Protein AF-A0A815KND4-F1 (afdb_monomer_lite)

Sequence (141 aa):
MTENQDDDELMFDAISNDDQAVQDMLISVFAYWKLLLKRFTDYAALSVRAGCVFDVCPSIKARLREVPQEQPDFIDFYLAEDSSVRTRRKQLQQTKERLEKVYAILGGGGVNLTSSSKDMVEDPMEIIDSSSMTLEQLEQE

Radius of gyration: 39.95 Å; chains: 1; bounding box: 84×46×110 Å

Secondary structure (DSSP, 8-state):
--THHHHHHHHHHHHHHHHHHHHHHHHHHHHHHHHHHHHHHHHHHHHHHHHIIIIIHHHHHHHHHHHHHH-GGGHHHHT---HHHHHHHHHHHHHHHHHHHHHHHTTS--------------------------GGGSS--

InterPro domains:
  IPR020850 GTPase effector domain [PS51388] (22-114)

Foldseek 3Di:
DPVPPVVVVVVVVVVVVVVVVVVVVVVVVVVVVVVVVVVVVVVVVVVVVCCCVPPVVVVVVVVVVCVCVVCVVCPCVVPPDDPVVVVVVVVVVVVVVVVVVVCVVVPPDPDDDDDDDDDDDDDDDDDDDPDDDDPVVVVPD

pLDDT: mean 76.54, std 20.65, range [35.88, 97.31]

Structure (mmCIF, N/CA/C/O backbone):
data_AF-A0A815KND4-F1
#
_entry.id   AF-A0A815KND4-F1
#
loop_
_atom_site.group_PDB
_atom_site.id
_atom_site.type_symbol
_atom_site.label_atom_id
_atom_site.label_alt_id
_atom_site.label_comp_id
_atom_site.label_asym_id
_atom_site.label_entity_id
_atom_site.label_seq_id
_atom_site.pdbx_PDB_ins_code
_atom_site.Cartn_x
_atom_site.Cartn_y
_atom_site.Cartn_z
_atom_site.occupancy
_atom_site.B_iso_or_equiv
_atom_site.auth_seq_id
_atom_site.auth_comp_id
_atom_site.auth_asym_id
_atom_site.auth_atom_id
_atom_site.pdbx_PDB_model_num
ATOM 1 N N . MET A 1 1 ? 33.454 28.624 -70.490 1.00 44.16 1 MET A N 1
ATOM 2 C CA . MET A 1 1 ? 33.820 28.538 -69.062 1.00 44.16 1 MET A CA 1
ATOM 3 C C . MET A 1 1 ? 32.525 28.555 -68.267 1.00 44.16 1 MET A C 1
ATOM 5 O O . MET A 1 1 ? 32.133 29.605 -67.786 1.00 44.16 1 MET A O 1
ATOM 9 N N . THR A 1 2 ? 31.817 27.428 -68.243 1.00 50.94 2 THR A N 1
ATOM 10 C CA . THR A 1 2 ? 30.502 27.276 -67.587 1.00 50.94 2 THR A CA 1
ATOM 11 C C . THR A 1 2 ? 30.351 25.912 -66.905 1.00 50.94 2 THR A C 1
ATOM 13 O O . THR A 1 2 ? 29.319 25.659 -66.317 1.00 50.94 2 THR A O 1
ATOM 16 N N . GLU A 1 3 ? 31.372 25.047 -66.931 1.00 53.88 3 GLU A N 1
ATOM 17 C CA . GLU A 1 3 ? 31.290 23.685 -66.367 1.00 53.88 3 GLU A CA 1
ATOM 18 C C . GLU A 1 3 ? 31.529 23.619 -64.849 1.00 53.88 3 GLU A C 1
ATOM 20 O O . GLU A 1 3 ? 31.270 22.591 -64.252 1.00 53.88 3 GLU A O 1
ATOM 25 N N . ASN A 1 4 ? 31.970 24.704 -64.201 1.00 55.66 4 ASN A N 1
ATOM 26 C CA . ASN A 1 4 ? 32.264 24.685 -62.760 1.00 55.66 4 ASN A CA 1
ATOM 27 C C . ASN A 1 4 ? 31.094 25.148 -61.869 1.00 55.66 4 ASN A C 1
ATOM 29 O O . ASN A 1 4 ? 31.231 25.101 -60.658 1.00 55.66 4 ASN A O 1
ATOM 33 N N . GLN A 1 5 ? 29.984 25.653 -62.426 1.00 54.69 5 GLN A N 1
ATOM 34 C CA . GLN A 1 5 ? 28.858 26.152 -61.615 1.00 54.69 5 GLN A CA 1
ATOM 35 C C . GLN A 1 5 ? 27.845 25.056 -61.255 1.00 54.69 5 GLN A C 1
ATOM 37 O O . GLN A 1 5 ? 27.328 25.068 -60.143 1.00 54.69 5 GLN A O 1
ATOM 42 N N . ASP A 1 6 ? 27.621 24.092 -62.149 1.00 58.94 6 ASP A N 1
ATOM 43 C CA . ASP A 1 6 ? 26.637 23.022 -61.936 1.00 58.94 6 ASP A CA 1
ATOM 44 C C . ASP A 1 6 ? 27.128 21.978 -60.909 1.00 58.94 6 ASP A C 1
ATOM 46 O O . ASP A 1 6 ? 26.339 21.441 -60.130 1.00 58.94 6 ASP A O 1
ATOM 50 N N . ASP A 1 7 ? 28.442 21.726 -60.857 1.00 60.66 7 ASP A N 1
ATOM 51 C CA . ASP A 1 7 ? 29.056 20.797 -59.895 1.00 60.66 7 ASP A CA 1
ATOM 52 C C . ASP A 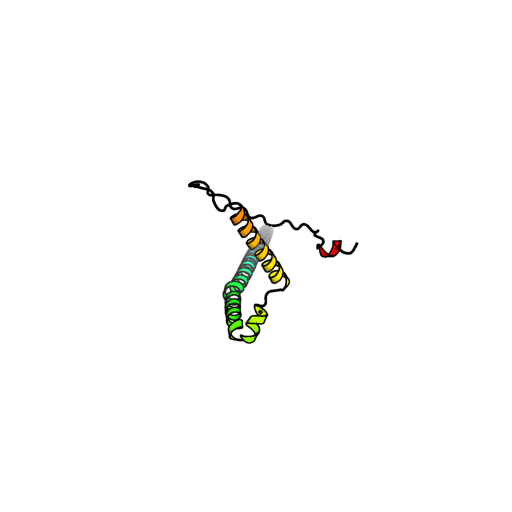1 7 ? 29.047 21.355 -58.457 1.00 60.66 7 ASP A C 1
ATOM 54 O O . ASP A 1 7 ? 28.838 20.603 -57.501 1.00 60.66 7 ASP A O 1
ATOM 58 N N . ASP A 1 8 ? 29.218 22.672 -58.297 1.00 58.84 8 ASP A N 1
ATOM 59 C CA . ASP A 1 8 ? 29.170 23.343 -56.993 1.00 58.84 8 ASP A CA 1
ATOM 60 C C . ASP A 1 8 ? 27.734 23.376 -56.428 1.00 58.84 8 ASP A C 1
ATOM 62 O O . ASP A 1 8 ? 27.542 23.210 -55.222 1.00 58.84 8 ASP A O 1
ATOM 66 N N . GLU A 1 9 ? 26.717 23.532 -57.285 1.00 57.19 9 GLU A N 1
ATOM 67 C CA . GLU A 1 9 ? 25.298 23.528 -56.891 1.00 57.19 9 GLU A CA 1
ATOM 68 C C . GLU A 1 9 ? 24.829 22.123 -56.468 1.00 57.19 9 GLU A C 1
ATOM 70 O O . GLU A 1 9 ? 24.210 21.967 -55.414 1.00 57.19 9 GLU A O 1
ATOM 75 N N . LEU A 1 10 ? 25.229 21.075 -57.201 1.00 58.16 10 LEU A N 1
ATOM 76 C CA . LEU A 1 10 ? 24.960 19.678 -56.829 1.00 58.16 10 LEU A CA 1
ATOM 77 C C . LEU A 1 10 ? 25.680 19.252 -55.542 1.00 58.16 10 LEU A C 1
ATOM 79 O O . LEU A 1 10 ? 25.122 18.496 -54.743 1.00 58.16 10 LEU A O 1
ATOM 83 N N . MET A 1 11 ? 26.912 19.722 -55.323 1.00 57.84 11 MET A N 1
ATOM 84 C CA . MET A 1 11 ? 27.650 19.436 -54.092 1.00 57.84 11 MET A CA 1
ATOM 85 C C . MET A 1 11 ? 27.015 20.145 -52.886 1.00 57.84 11 MET A C 1
ATOM 87 O O . MET A 1 11 ? 26.921 19.553 -51.811 1.00 57.84 11 MET A O 1
ATOM 91 N N . PHE A 1 12 ? 26.539 21.382 -53.056 1.00 54.41 12 PHE A N 1
ATOM 92 C CA . PHE A 1 12 ? 25.874 22.135 -51.992 1.00 54.41 12 PHE A CA 1
ATOM 93 C C . PHE A 1 12 ? 24.510 21.533 -51.615 1.00 54.41 12 PHE A C 1
ATOM 95 O O . PHE A 1 12 ? 24.224 21.376 -50.426 1.00 54.41 12 PHE A O 1
ATOM 102 N N . ASP A 1 13 ? 23.710 21.107 -52.598 1.00 59.81 13 ASP A N 1
ATOM 103 C CA . ASP A 1 13 ? 22.437 20.409 -52.362 1.00 59.81 13 ASP A CA 1
ATOM 104 C C . ASP A 1 13 ? 22.638 19.035 -51.705 1.00 59.81 13 ASP A C 1
ATOM 106 O O . ASP A 1 13 ? 21.873 18.657 -50.814 1.00 59.81 13 ASP A O 1
ATOM 110 N N . ALA A 1 14 ? 23.687 18.294 -52.083 1.00 60.00 14 ALA A N 1
ATOM 111 C CA . ALA A 1 14 ? 24.028 17.022 -51.445 1.00 60.00 14 ALA A CA 1
ATOM 112 C C . ALA A 1 14 ? 24.433 17.207 -49.971 1.00 60.00 14 ALA A C 1
ATOM 114 O O . ALA A 1 14 ? 23.929 16.492 -49.107 1.00 60.00 14 ALA A O 1
ATOM 115 N N . ILE A 1 15 ? 25.269 18.209 -49.669 1.00 60.75 15 ILE A N 1
ATOM 116 C CA . ILE A 1 15 ? 25.660 18.549 -48.290 1.00 60.75 15 ILE A CA 1
ATOM 117 C C . ILE A 1 15 ? 24.436 19.013 -47.480 1.00 60.75 15 ILE A C 1
ATOM 119 O O . ILE A 1 15 ? 24.250 18.582 -46.343 1.00 60.75 15 ILE A O 1
ATOM 123 N N . SER A 1 16 ? 23.556 19.830 -48.070 1.00 69.31 16 SER A N 1
ATOM 124 C CA . SER A 1 16 ? 22.334 20.305 -47.408 1.00 69.31 16 SER A CA 1
ATOM 125 C C . SER A 1 16 ? 21.325 19.184 -47.125 1.00 69.31 16 SER A C 1
ATOM 127 O O . SER A 1 16 ? 20.616 19.239 -46.118 1.00 69.31 16 SER A O 1
ATOM 129 N N . ASN A 1 17 ? 21.221 18.186 -48.003 1.00 78.94 17 ASN A N 1
ATOM 130 C CA . ASN A 1 17 ? 20.314 17.052 -47.827 1.00 78.94 17 ASN A CA 1
ATOM 131 C C . ASN A 1 17 ? 20.849 16.054 -46.786 1.00 78.94 17 ASN A C 1
ATOM 133 O O . ASN A 1 17 ? 20.082 15.537 -45.972 1.00 78.94 17 ASN A O 1
ATOM 137 N N . ASP A 1 18 ? 22.166 15.845 -46.748 1.00 78.50 18 ASP A N 1
ATOM 138 C CA . ASP A 1 18 ? 22.816 15.024 -45.723 1.00 78.50 18 ASP A CA 1
ATOM 139 C C . ASP A 1 18 ? 22.675 15.651 -44.326 1.00 78.50 18 ASP A C 1
ATOM 141 O O . ASP A 1 18 ? 22.328 14.954 -43.369 1.00 78.50 18 ASP A O 1
ATOM 145 N N . ASP A 1 19 ? 22.837 16.972 -44.203 1.00 83.25 19 ASP A N 1
ATOM 146 C CA . ASP A 1 19 ? 22.613 17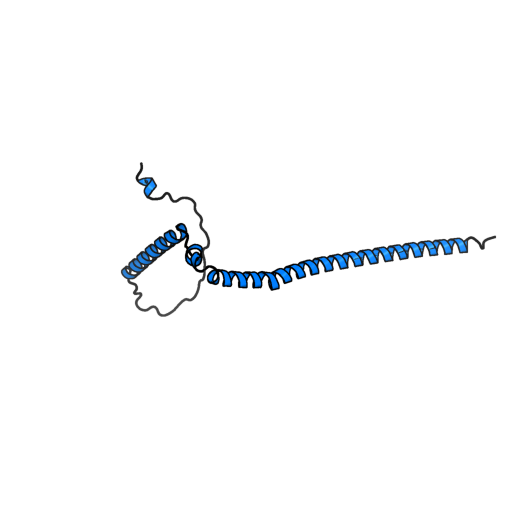.686 -42.940 1.00 83.25 19 ASP A CA 1
ATOM 147 C C . ASP A 1 19 ? 21.155 17.568 -42.462 1.00 83.25 19 ASP A C 1
ATOM 149 O O . ASP A 1 19 ? 20.899 17.360 -41.269 1.00 83.25 19 ASP A O 1
ATOM 153 N N . GLN A 1 20 ? 20.187 17.628 -43.382 1.00 84.81 20 GLN A N 1
ATOM 154 C CA . GLN A 1 20 ? 18.774 17.412 -43.064 1.00 84.81 20 GLN A CA 1
ATOM 155 C C . GLN A 1 20 ? 18.505 15.965 -42.621 1.00 84.81 20 GLN A C 1
ATOM 157 O O . GLN A 1 20 ? 17.818 15.740 -41.621 1.00 84.81 20 GLN A O 1
ATOM 162 N N . ALA A 1 21 ? 19.094 14.977 -43.299 1.00 87.75 21 ALA A N 1
ATOM 163 C CA . ALA A 1 21 ? 18.966 13.568 -42.935 1.00 87.75 21 ALA A CA 1
ATOM 164 C C . ALA A 1 21 ? 19.555 13.274 -41.543 1.00 87.75 21 ALA A C 1
ATOM 166 O O . ALA A 1 21 ? 18.972 12.517 -40.760 1.00 87.75 21 ALA A O 1
ATOM 167 N N . VAL A 1 22 ? 20.679 13.909 -41.193 1.00 90.25 22 VAL A N 1
ATOM 168 C CA . VAL A 1 22 ? 21.277 13.818 -39.853 1.00 90.25 22 VAL A CA 1
ATOM 169 C C . VAL A 1 22 ? 20.353 14.430 -38.797 1.00 90.25 22 VAL A C 1
ATOM 171 O O . VAL A 1 22 ? 20.168 13.834 -37.730 1.00 90.25 22 VAL A O 1
ATOM 174 N N . GLN A 1 23 ? 19.729 15.578 -39.074 1.00 88.62 23 GLN A N 1
ATOM 175 C CA . GLN A 1 23 ? 18.762 16.184 -38.153 1.00 88.62 23 GLN A CA 1
ATOM 176 C C . GLN A 1 23 ? 17.528 15.298 -37.935 1.00 88.62 23 GLN A C 1
ATOM 178 O O . GLN A 1 23 ? 17.128 15.079 -36.788 1.00 88.62 23 GLN A O 1
ATOM 183 N N . ASP A 1 24 ? 16.970 14.719 -38.995 1.00 91.50 24 ASP A N 1
ATOM 184 C CA . ASP A 1 24 ? 15.820 13.813 -38.900 1.00 91.50 24 ASP A CA 1
ATOM 185 C C . ASP A 1 24 ? 16.169 12.530 -38.126 1.00 91.50 24 ASP A C 1
ATOM 187 O O . ASP A 1 24 ? 15.377 12.030 -37.309 1.00 91.50 24 ASP A O 1
ATOM 191 N N . MET A 1 25 ? 17.393 12.023 -38.304 1.00 94.31 25 MET A N 1
ATOM 192 C CA . MET A 1 25 ? 17.914 10.901 -37.527 1.00 94.31 25 MET A CA 1
ATOM 193 C C . MET A 1 25 ? 18.038 11.259 -36.039 1.00 94.31 25 MET A C 1
ATOM 195 O O . MET A 1 25 ? 17.604 10.483 -35.183 1.00 94.31 25 MET A O 1
ATOM 199 N N . LEU A 1 26 ? 18.561 12.442 -35.707 1.00 94.25 26 LEU A N 1
ATOM 200 C CA . LEU A 1 26 ? 18.667 12.922 -34.325 1.00 94.25 26 LEU A CA 1
ATOM 201 C C . LEU A 1 26 ? 17.295 13.073 -33.659 1.00 94.25 26 LEU A C 1
ATOM 203 O O . LEU A 1 26 ? 17.113 12.647 -32.514 1.00 94.25 26 LEU A O 1
ATOM 207 N N . ILE A 1 27 ? 16.311 13.619 -34.378 1.00 94.06 27 ILE A N 1
ATOM 208 C CA . ILE A 1 27 ? 14.927 13.730 -33.898 1.00 94.06 27 ILE A CA 1
ATOM 209 C C . ILE A 1 27 ? 14.356 12.340 -33.604 1.00 94.06 27 ILE A C 1
ATOM 211 O O . ILE A 1 27 ? 13.754 12.126 -32.548 1.00 94.06 27 ILE A O 1
ATOM 215 N N . SER A 1 28 ? 14.594 11.379 -34.496 1.00 94.12 28 SER A N 1
ATOM 216 C CA . SER A 1 28 ? 14.130 9.997 -34.344 1.00 94.12 28 SER A CA 1
ATOM 217 C C . SER A 1 28 ? 14.757 9.309 -33.127 1.00 94.12 28 SER A C 1
ATOM 219 O O . SER A 1 28 ? 14.048 8.693 -32.325 1.00 94.12 28 SER A O 1
ATOM 221 N N . VAL A 1 29 ? 16.068 9.473 -32.925 1.00 96.19 29 VAL A N 1
ATOM 222 C CA . VAL A 1 29 ? 16.783 8.959 -31.745 1.00 96.19 29 VAL A CA 1
ATOM 223 C C . VAL A 1 29 ? 16.227 9.578 -30.464 1.00 96.19 29 VAL A C 1
ATOM 225 O O . VAL A 1 29 ? 15.965 8.868 -29.491 1.00 96.19 29 VAL A O 1
ATOM 228 N N . PHE A 1 30 ? 15.984 10.888 -30.456 1.00 95.75 30 PHE A N 1
ATOM 229 C CA . PHE A 1 30 ? 15.447 11.577 -29.287 1.00 95.75 30 PHE A CA 1
ATOM 230 C C . PHE A 1 30 ? 14.004 11.164 -28.967 1.00 95.75 30 PHE A C 1
ATOM 232 O O . PHE A 1 30 ? 13.646 10.980 -27.799 1.00 95.75 30 PHE A O 1
ATOM 239 N N . ALA A 1 31 ? 13.172 10.970 -29.991 1.00 94.69 31 ALA A N 1
ATOM 240 C CA . ALA A 1 31 ? 11.818 10.453 -29.831 1.00 94.69 31 ALA A CA 1
ATOM 241 C C . ALA A 1 31 ? 11.828 9.029 -29.253 1.00 94.69 31 ALA A C 1
ATOM 243 O O . ALA A 1 31 ? 11.090 8.741 -28.304 1.00 94.69 31 ALA A O 1
ATOM 244 N N . TYR A 1 32 ? 12.708 8.161 -29.760 1.00 96.69 32 TYR A N 1
ATOM 245 C CA . TYR A 1 32 ? 12.877 6.806 -29.240 1.00 96.69 32 TYR A CA 1
ATOM 246 C C . TYR A 1 32 ? 13.360 6.810 -27.785 1.00 96.69 32 TYR A C 1
ATOM 248 O O . TYR A 1 32 ? 12.803 6.102 -26.945 1.00 96.69 32 TYR A O 1
ATOM 256 N N . TRP A 1 33 ? 14.328 7.667 -27.453 1.00 95.94 33 TRP A N 1
ATOM 257 C CA . TRP A 1 33 ? 14.820 7.833 -26.086 1.00 95.94 33 TRP A CA 1
ATOM 258 C C . TRP A 1 33 ? 13.712 8.252 -25.113 1.00 95.94 33 TRP A C 1
ATOM 260 O O . TRP A 1 33 ? 13.572 7.669 -24.038 1.00 95.94 33 TRP A O 1
ATOM 270 N N . LYS A 1 34 ? 12.866 9.214 -25.500 1.00 96.00 34 LYS A N 1
ATOM 271 C CA . LYS A 1 34 ? 11.707 9.629 -24.693 1.00 96.00 34 LYS A CA 1
ATOM 272 C C . LYS A 1 34 ? 10.734 8.480 -24.442 1.00 96.00 34 LYS A C 1
ATOM 274 O O . LYS A 1 34 ? 10.230 8.332 -23.328 1.00 96.00 34 LYS A O 1
ATOM 279 N N . LEU A 1 35 ? 10.466 7.669 -25.465 1.00 96.38 35 LEU A N 1
ATOM 280 C CA . LEU A 1 35 ? 9.589 6.509 -25.339 1.00 96.38 35 LEU A CA 1
ATOM 281 C C . LEU A 1 35 ? 10.192 5.455 -24.406 1.00 96.38 35 LEU A C 1
ATOM 283 O O . LEU A 1 35 ? 9.490 4.943 -23.532 1.00 96.38 35 LEU A O 1
ATOM 287 N N . LEU A 1 36 ? 11.490 5.179 -24.549 1.00 96.94 36 LEU A N 1
ATOM 288 C CA . LEU A 1 36 ? 12.223 4.264 -23.682 1.00 96.94 36 LEU A CA 1
ATOM 289 C C . LEU A 1 36 ? 12.168 4.727 -22.223 1.00 96.94 36 LEU A C 1
ATOM 291 O O . LEU A 1 36 ? 11.838 3.932 -21.347 1.00 96.94 36 LEU A O 1
ATOM 295 N N . LEU A 1 37 ? 12.420 6.014 -21.971 1.00 96.62 37 LEU A N 1
ATOM 296 C CA . LEU A 1 37 ? 12.401 6.581 -20.627 1.00 96.62 37 LEU A CA 1
ATOM 297 C C . LEU A 1 37 ? 11.021 6.439 -19.981 1.00 96.62 37 LEU A C 1
ATOM 299 O O . LEU A 1 37 ? 10.923 5.986 -18.844 1.00 96.62 37 LEU A O 1
ATOM 303 N N . LYS A 1 38 ? 9.949 6.742 -20.725 1.00 95.81 38 LYS A N 1
ATOM 304 C CA . LYS A 1 38 ? 8.575 6.569 -20.235 1.00 95.81 38 LYS A CA 1
ATOM 305 C C . LYS A 1 38 ? 8.297 5.117 -19.843 1.00 95.81 38 LYS A C 1
ATOM 307 O O . LYS A 1 38 ? 7.811 4.858 -18.746 1.00 95.81 38 LYS A O 1
ATOM 312 N N . ARG A 1 39 ? 8.655 4.166 -20.712 1.00 96.56 39 ARG A N 1
ATOM 313 C CA . ARG A 1 39 ? 8.489 2.733 -20.428 1.00 96.56 39 ARG A CA 1
ATOM 314 C C . ARG A 1 39 ? 9.314 2.299 -19.226 1.00 96.56 39 ARG A C 1
ATOM 316 O O . ARG A 1 39 ? 8.809 1.559 -18.392 1.00 96.56 39 ARG A O 1
ATOM 323 N N . PHE A 1 40 ? 10.553 2.765 -19.122 1.00 97.31 40 PHE A N 1
ATOM 324 C CA . PHE A 1 40 ? 11.424 2.452 -17.998 1.00 97.31 40 PHE A CA 1
ATOM 325 C C . PHE A 1 40 ? 10.827 2.930 -16.674 1.00 97.31 40 PHE A C 1
ATOM 327 O O . PHE A 1 40 ? 10.770 2.151 -15.727 1.00 97.31 40 PHE A O 1
ATOM 334 N N . THR A 1 41 ? 10.329 4.168 -16.611 1.00 96.62 41 THR A N 1
ATOM 335 C CA . THR A 1 41 ? 9.678 4.696 -15.406 1.00 96.62 41 THR A CA 1
ATOM 336 C C . THR A 1 41 ? 8.453 3.868 -15.015 1.00 96.62 41 THR A C 1
ATOM 338 O O . THR A 1 41 ? 8.320 3.505 -13.846 1.00 96.62 41 THR A O 1
ATOM 341 N N . ASP A 1 42 ? 7.605 3.505 -15.982 1.00 96.88 42 ASP A N 1
ATOM 342 C CA . ASP A 1 42 ? 6.428 2.664 -15.731 1.00 96.88 42 ASP A CA 1
ATOM 343 C C . ASP A 1 42 ? 6.831 1.275 -15.203 1.00 96.88 42 ASP A C 1
ATOM 345 O O . ASP A 1 42 ? 6.278 0.796 -14.210 1.00 96.88 42 ASP A O 1
ATOM 349 N N . TYR A 1 43 ? 7.832 0.638 -15.821 1.00 96.94 43 TYR A N 1
ATOM 350 C CA . TYR A 1 43 ? 8.333 -0.667 -15.384 1.00 96.94 43 TYR A CA 1
ATOM 351 C C . TYR A 1 43 ? 8.988 -0.608 -14.007 1.00 96.94 43 TYR A C 1
ATOM 353 O O . TYR A 1 43 ? 8.750 -1.495 -13.188 1.00 96.94 43 TYR A O 1
ATOM 361 N N . ALA A 1 44 ? 9.784 0.422 -13.725 1.00 96.56 44 ALA A N 1
ATOM 362 C CA . ALA A 1 44 ? 10.407 0.608 -12.421 1.00 96.56 44 ALA A CA 1
ATOM 363 C C . ALA A 1 44 ? 9.343 0.756 -11.324 1.00 96.56 44 ALA A C 1
ATOM 365 O O . ALA A 1 44 ? 9.399 0.053 -10.315 1.00 96.56 44 ALA A O 1
ATOM 366 N N . ALA A 1 45 ? 8.324 1.590 -11.550 1.00 95.94 45 ALA A N 1
ATOM 367 C CA . ALA A 1 45 ? 7.213 1.757 -10.617 1.00 95.94 45 ALA A CA 1
ATOM 368 C C . ALA A 1 45 ? 6.442 0.445 -10.393 1.00 95.94 45 ALA A C 1
ATOM 370 O O . ALA A 1 45 ? 6.145 0.084 -9.250 1.00 95.94 45 ALA A O 1
ATOM 371 N N . LEU A 1 46 ? 6.156 -0.300 -11.468 1.00 96.38 46 LEU A N 1
ATOM 372 C CA . LEU A 1 46 ? 5.488 -1.598 -11.378 1.00 96.38 46 LEU A CA 1
ATOM 373 C C . LEU A 1 46 ? 6.329 -2.611 -10.592 1.00 96.38 46 LEU A C 1
ATOM 375 O O . LEU A 1 46 ? 5.790 -3.333 -9.759 1.00 96.38 46 LEU A O 1
ATOM 379 N N . SER A 1 47 ? 7.640 -2.633 -10.827 1.00 95.00 47 SER A N 1
ATOM 380 C CA . SER A 1 47 ? 8.573 -3.571 -10.193 1.00 95.00 47 SER A CA 1
ATOM 381 C C . SER A 1 47 ? 8.699 -3.299 -8.698 1.00 95.00 47 SER A C 1
ATOM 383 O O . SER A 1 47 ? 8.635 -4.228 -7.897 1.00 95.00 47 SER A O 1
ATOM 385 N N . VAL A 1 48 ? 8.788 -2.024 -8.305 1.00 95.38 48 VAL A N 1
ATOM 386 C CA . VAL A 1 48 ? 8.789 -1.621 -6.892 1.00 95.38 48 VAL A CA 1
ATOM 387 C C . VAL A 1 48 ? 7.475 -2.012 -6.221 1.00 95.38 48 VAL A C 1
ATOM 389 O O . VAL A 1 48 ? 7.490 -2.641 -5.165 1.00 95.38 48 VAL A O 1
ATOM 392 N N . ARG A 1 49 ? 6.327 -1.707 -6.844 1.00 94.38 49 ARG A N 1
ATOM 393 C CA . ARG A 1 49 ? 5.020 -2.100 -6.297 1.00 94.38 49 ARG A CA 1
ATOM 394 C C . ARG A 1 49 ? 4.907 -3.618 -6.161 1.00 94.38 49 ARG A C 1
ATOM 396 O O . ARG A 1 49 ? 4.423 -4.088 -5.135 1.00 94.38 49 ARG A O 1
ATOM 403 N N . ALA A 1 50 ? 5.342 -4.369 -7.169 1.00 93.50 50 ALA A N 1
ATOM 404 C CA . ALA A 1 50 ? 5.332 -5.824 -7.139 1.00 93.50 50 ALA A CA 1
ATOM 405 C C . ALA A 1 50 ? 6.198 -6.355 -5.989 1.00 93.50 50 ALA A C 1
ATOM 407 O O . ALA A 1 50 ? 5.696 -7.137 -5.192 1.00 93.50 50 ALA A O 1
ATOM 408 N N . GLY A 1 51 ? 7.431 -5.865 -5.824 1.00 92.38 51 GLY A N 1
ATOM 409 C CA . GLY A 1 51 ? 8.297 -6.257 -4.706 1.00 92.38 51 GLY A CA 1
ATOM 410 C C . GLY A 1 51 ? 7.677 -5.950 -3.338 1.00 92.38 51 GLY A C 1
ATOM 411 O O . GLY A 1 51 ? 7.652 -6.799 -2.449 1.00 92.38 51 GLY A O 1
ATOM 412 N N . CYS A 1 52 ? 7.067 -4.774 -3.162 1.00 91.62 52 CYS A N 1
ATOM 413 C CA . CYS A 1 52 ? 6.364 -4.456 -1.916 1.00 91.62 52 CYS A CA 1
ATOM 414 C C . CYS A 1 52 ? 5.192 -5.415 -1.640 1.00 91.62 52 CYS A C 1
ATOM 416 O O . CYS A 1 52 ? 5.012 -5.867 -0.511 1.00 91.62 52 CYS A O 1
ATOM 418 N N . VAL A 1 53 ? 4.390 -5.732 -2.658 1.00 91.69 53 VAL A N 1
ATOM 419 C CA . VAL A 1 53 ? 3.184 -6.556 -2.492 1.00 91.69 53 VAL A CA 1
ATOM 420 C C . VAL A 1 53 ? 3.512 -8.040 -2.344 1.00 91.69 53 VAL A C 1
ATOM 422 O O . VAL A 1 53 ? 2.867 -8.714 -1.543 1.00 91.69 53 VAL A O 1
ATOM 425 N N . PHE A 1 54 ? 4.480 -8.559 -3.098 1.00 90.25 54 PHE A N 1
ATOM 426 C CA . PHE A 1 54 ? 4.793 -9.987 -3.126 1.00 90.25 54 PHE A CA 1
ATOM 427 C C . PHE A 1 54 ? 5.847 -10.398 -2.099 1.00 90.25 54 PHE A C 1
ATOM 429 O O . PHE A 1 54 ? 5.739 -11.498 -1.568 1.00 90.25 54 PHE A O 1
ATOM 436 N N . ASP A 1 55 ? 6.794 -9.525 -1.752 1.00 88.19 55 ASP A N 1
ATOM 437 C CA . ASP A 1 55 ? 7.857 -9.879 -0.806 1.00 88.19 55 ASP A CA 1
ATOM 438 C C . ASP A 1 55 ? 7.594 -9.274 0.574 1.00 88.19 55 ASP A C 1
ATOM 440 O O . ASP A 1 55 ? 7.549 -9.981 1.586 1.00 88.19 55 ASP A O 1
ATOM 444 N N . VAL A 1 56 ? 7.363 -7.959 0.635 1.00 90.56 56 VAL A N 1
ATOM 445 C CA . VAL A 1 56 ? 7.290 -7.238 1.915 1.00 90.56 56 VAL A CA 1
ATOM 446 C C . VAL A 1 56 ? 5.996 -7.551 2.665 1.00 90.56 56 VAL A C 1
ATOM 448 O O . VAL A 1 56 ? 6.047 -7.923 3.838 1.00 90.56 56 VAL A O 1
ATOM 451 N N . CYS A 1 57 ? 4.830 -7.448 2.020 1.00 90.00 57 CYS A N 1
ATOM 452 C CA . CYS A 1 57 ? 3.551 -7.695 2.693 1.00 90.00 57 CYS A CA 1
ATOM 453 C C . CYS A 1 57 ? 3.437 -9.118 3.280 1.00 90.00 57 CYS A C 1
ATOM 455 O O . CYS A 1 57 ? 3.034 -9.240 4.443 1.00 90.00 57 CYS A O 1
ATOM 457 N N . PRO A 1 58 ? 3.803 -10.198 2.559 1.00 92.94 58 PRO A N 1
ATOM 458 C CA . PRO A 1 58 ? 3.784 -11.542 3.127 1.00 92.94 58 PRO A CA 1
ATOM 459 C C . PRO A 1 58 ? 4.797 -11.714 4.256 1.00 92.94 58 PRO A C 1
ATOM 461 O O . PRO A 1 58 ? 4.453 -12.323 5.267 1.00 92.94 58 PRO A O 1
ATOM 464 N N . SER A 1 59 ? 5.987 -11.118 4.138 1.00 92.25 59 SER A N 1
ATOM 465 C CA . SER A 1 59 ? 7.014 -11.164 5.188 1.00 92.25 59 SER A CA 1
ATOM 466 C C . SER A 1 59 ? 6.550 -10.483 6.476 1.00 92.25 59 SER A C 1
ATOM 468 O O . SER A 1 59 ? 6.664 -11.060 7.556 1.00 92.25 59 SER A O 1
ATOM 470 N N . ILE A 1 60 ? 5.944 -9.294 6.379 1.00 92.38 60 ILE A N 1
ATOM 471 C CA . ILE A 1 60 ? 5.357 -8.597 7.534 1.00 92.38 60 ILE A CA 1
ATOM 472 C C . ILE A 1 60 ? 4.251 -9.450 8.158 1.00 92.38 60 ILE A C 1
ATOM 474 O O . ILE A 1 60 ? 4.207 -9.618 9.374 1.00 92.38 60 ILE A O 1
ATOM 478 N N . LYS A 1 61 ? 3.362 -10.021 7.337 1.00 92.12 61 LYS A N 1
ATOM 479 C CA . LYS A 1 61 ? 2.262 -10.864 7.822 1.00 92.12 61 LYS A CA 1
ATOM 480 C C . LYS A 1 61 ? 2.767 -12.126 8.522 1.00 92.12 61 LYS A C 1
ATOM 482 O O . LYS A 1 61 ? 2.170 -12.532 9.516 1.00 92.12 61 LYS A O 1
ATOM 487 N N . ALA A 1 62 ? 3.830 -12.743 8.011 1.00 91.94 62 ALA A N 1
ATOM 488 C CA . ALA A 1 62 ? 4.482 -13.877 8.654 1.00 91.94 62 ALA A CA 1
ATOM 489 C C . ALA A 1 62 ? 5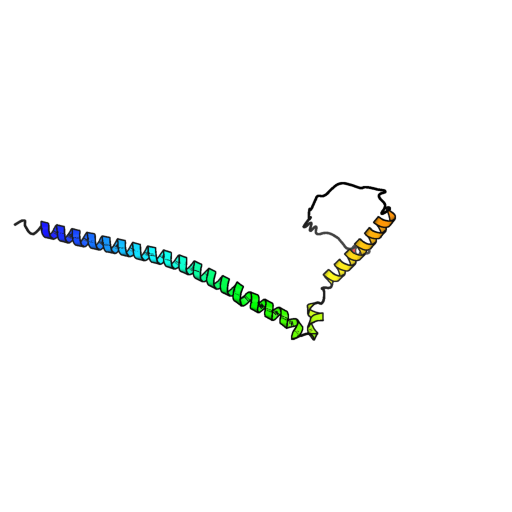.071 -13.457 10.006 1.00 91.94 62 ALA A C 1
ATOM 491 O O . ALA A 1 62 ? 4.707 -14.034 11.027 1.00 91.94 62 ALA A O 1
ATOM 492 N N . ARG A 1 63 ? 5.846 -12.367 10.038 1.00 89.38 63 ARG A N 1
ATOM 493 C CA . ARG A 1 63 ? 6.467 -11.863 11.268 1.00 89.38 63 ARG A CA 1
ATOM 494 C C . ARG A 1 63 ? 5.439 -11.498 12.339 1.00 89.38 63 ARG A C 1
ATOM 496 O O . ARG A 1 63 ? 5.584 -11.894 13.487 1.00 89.38 63 ARG A O 1
ATOM 503 N N . LEU A 1 64 ? 4.359 -10.806 11.974 1.00 87.94 64 LEU A N 1
ATOM 504 C CA . LEU A 1 64 ? 3.288 -10.444 12.912 1.00 87.94 64 LEU A CA 1
ATOM 505 C C . LEU A 1 64 ? 2.576 -11.664 13.515 1.00 87.94 64 LEU A C 1
ATOM 507 O O . LEU A 1 64 ? 2.071 -11.574 14.630 1.00 87.94 64 LEU A O 1
ATOM 511 N N . ARG A 1 65 ? 2.528 -12.802 12.808 1.00 87.75 65 ARG A N 1
ATOM 512 C CA . ARG A 1 65 ? 1.982 -14.056 13.356 1.00 87.75 65 ARG A CA 1
ATOM 513 C C . ARG A 1 65 ? 2.921 -14.721 14.359 1.00 87.75 65 ARG A C 1
ATOM 515 O O . ARG A 1 65 ? 2.440 -15.445 15.224 1.00 87.75 65 ARG A O 1
ATOM 522 N N . GLU A 1 66 ? 4.222 -14.485 14.239 1.00 88.00 66 GLU A N 1
ATOM 523 C CA . GLU A 1 66 ? 5.244 -15.031 15.136 1.00 88.00 66 GLU A CA 1
ATOM 524 C C . GLU A 1 66 ? 5.356 -14.231 16.439 1.00 88.00 66 GLU A C 1
ATOM 526 O O . GLU A 1 66 ? 5.651 -14.813 17.478 1.00 88.00 66 GLU A O 1
ATOM 531 N N . VAL A 1 67 ? 5.062 -12.923 16.424 1.00 84.69 67 VAL A N 1
ATOM 532 C CA . VAL A 1 67 ? 5.198 -12.040 17.604 1.00 84.69 67 VAL A CA 1
ATOM 533 C C . VAL A 1 67 ? 4.515 -12.598 18.868 1.00 84.69 67 VAL A C 1
ATOM 535 O O . VAL A 1 67 ? 5.179 -12.652 19.903 1.00 84.69 67 VAL A O 1
ATOM 538 N N . PRO A 1 68 ? 3.255 -13.082 18.834 1.00 80.81 68 PRO A N 1
ATOM 539 C CA . PRO A 1 68 ? 2.626 -13.667 20.021 1.00 80.81 68 PRO A CA 1
ATOM 540 C C . PRO A 1 68 ? 3.290 -14.970 20.495 1.00 80.81 68 PRO A C 1
ATOM 542 O O . PRO A 1 68 ? 3.187 -15.316 21.665 1.00 80.81 68 PRO A O 1
ATOM 545 N N . GLN A 1 69 ? 3.957 -15.710 19.604 1.00 82.62 69 GLN A N 1
ATOM 546 C CA . GLN A 1 69 ? 4.656 -16.951 19.958 1.00 82.62 69 GLN A CA 1
ATOM 547 C C . GLN A 1 69 ? 6.020 -16.670 20.599 1.00 82.62 69 GLN A C 1
ATOM 549 O O . GLN A 1 69 ? 6.415 -17.371 21.525 1.00 82.62 69 GLN A O 1
ATOM 554 N N . GLU A 1 70 ? 6.730 -15.647 20.116 1.00 83.69 70 GLU A N 1
ATOM 555 C CA . GLU A 1 70 ? 8.040 -15.239 20.639 1.00 83.69 70 GLU A CA 1
ATOM 556 C C . GLU A 1 70 ? 7.927 -14.476 21.970 1.00 83.69 70 GLU A C 1
ATOM 558 O O . GLU A 1 70 ? 8.832 -14.549 22.800 1.00 83.69 70 GLU A O 1
ATOM 563 N N . GLN A 1 71 ? 6.832 -13.736 22.178 1.00 83.19 71 GLN A N 1
ATOM 564 C CA . GLN A 1 71 ? 6.628 -12.863 23.340 1.00 83.19 71 GLN A CA 1
ATOM 565 C C . GLN A 1 71 ? 5.254 -13.084 23.997 1.00 83.19 71 GLN A C 1
ATOM 567 O O . GLN A 1 71 ? 4.416 -12.176 24.007 1.00 83.19 71 GLN A O 1
ATOM 572 N N . PRO A 1 72 ? 5.005 -14.278 24.569 1.00 77.94 72 PRO A N 1
ATOM 573 C CA . PRO A 1 72 ? 3.706 -14.615 25.146 1.00 77.94 72 PRO A CA 1
ATOM 574 C C . PRO A 1 72 ? 3.337 -13.725 26.341 1.00 77.94 72 PRO A C 1
ATOM 576 O O . PRO A 1 72 ? 2.173 -13.366 26.504 1.00 77.94 72 PRO A O 1
ATOM 579 N N . ASP A 1 73 ? 4.328 -13.295 27.125 1.00 83.56 73 ASP A N 1
ATOM 580 C CA . ASP A 1 73 ? 4.123 -12.502 28.346 1.00 83.56 73 ASP A CA 1
ATOM 581 C C . ASP A 1 73 ? 3.535 -11.106 28.074 1.00 83.56 73 ASP A C 1
ATOM 583 O O . ASP A 1 73 ? 2.945 -10.486 28.957 1.00 83.56 73 ASP A O 1
ATOM 587 N N . PHE A 1 74 ? 3.667 -10.605 26.843 1.00 81.44 74 PHE A N 1
ATOM 588 C CA . PHE A 1 74 ? 3.173 -9.287 26.446 1.00 81.44 74 PHE A CA 1
ATOM 589 C C . PHE A 1 74 ? 1.826 -9.343 25.722 1.00 81.44 74 PHE A C 1
ATOM 591 O O . PHE A 1 74 ? 1.270 -8.291 25.405 1.00 81.44 74 PHE A O 1
ATOM 598 N N . ILE A 1 75 ? 1.269 -10.534 25.470 1.00 83.88 75 ILE A N 1
ATOM 599 C CA . ILE A 1 75 ? -0.014 -10.680 24.766 1.00 83.88 75 ILE A CA 1
ATOM 600 C C . ILE A 1 75 ? -1.119 -9.922 25.503 1.00 83.88 75 ILE A C 1
ATOM 602 O O . ILE A 1 75 ? -1.844 -9.147 24.882 1.00 83.88 75 ILE A O 1
ATOM 606 N N . ASP A 1 76 ? -1.208 -10.084 26.824 1.00 84.94 76 ASP A N 1
ATOM 607 C CA . ASP A 1 76 ? -2.227 -9.417 27.640 1.00 84.94 76 ASP A CA 1
ATOM 608 C C . ASP A 1 76 ? -2.080 -7.893 27.612 1.00 84.94 76 ASP A C 1
ATOM 610 O O . ASP A 1 76 ? -3.078 -7.174 27.639 1.00 84.94 76 ASP A O 1
ATOM 614 N N . PHE A 1 77 ? -0.847 -7.390 27.503 1.00 86.00 77 PHE A N 1
ATOM 615 C CA . PHE A 1 77 ? -0.578 -5.964 27.342 1.00 86.00 77 PHE A CA 1
ATOM 616 C C . PHE A 1 77 ? -1.002 -5.461 25.955 1.00 86.00 77 PHE A C 1
ATOM 618 O O . PHE A 1 77 ? -1.688 -4.447 25.858 1.00 86.00 77 PHE A O 1
ATOM 625 N N . TYR A 1 78 ? -0.653 -6.176 24.880 1.00 84.25 78 TYR A N 1
ATOM 626 C CA . TYR A 1 78 ? -1.025 -5.795 23.511 1.00 84.25 78 TYR A CA 1
ATOM 627 C C . TYR A 1 78 ? -2.528 -5.923 23.229 1.00 84.25 78 TYR A C 1
ATOM 629 O O . TYR A 1 78 ? -3.055 -5.201 22.384 1.00 84.25 78 TYR A O 1
ATOM 637 N N . LEU A 1 79 ? -3.221 -6.826 23.926 1.00 87.25 79 LEU A N 1
ATOM 638 C CA . LEU A 1 79 ? -4.670 -7.014 23.833 1.00 87.25 79 LEU A CA 1
ATOM 639 C C . LEU A 1 79 ? -5.453 -6.205 24.874 1.00 87.25 79 LEU A C 1
ATOM 641 O O . LEU A 1 79 ? -6.688 -6.257 24.882 1.00 87.25 79 LEU A O 1
ATOM 645 N N . ALA A 1 80 ? -4.770 -5.463 25.750 1.00 88.94 80 ALA A N 1
ATOM 646 C CA . ALA A 1 80 ? -5.424 -4.649 26.758 1.00 88.94 80 ALA A CA 1
ATOM 647 C C . ALA A 1 80 ? -6.291 -3.581 26.084 1.00 88.94 80 ALA A C 1
ATOM 649 O O . ALA A 1 80 ? -5.814 -2.670 25.410 1.00 88.94 80 ALA A O 1
ATOM 650 N N . GLU A 1 81 ? -7.600 -3.696 26.285 1.00 89.50 81 GLU A N 1
ATOM 651 C CA . GLU A 1 81 ? -8.552 -2.723 25.771 1.00 89.50 81 GLU A CA 1
ATOM 652 C C . GLU A 1 81 ? -8.379 -1.371 26.472 1.00 89.50 81 GLU A C 1
ATOM 654 O O . GLU A 1 81 ? -8.315 -1.315 27.708 1.00 89.50 81 GLU A O 1
ATOM 659 N N . ASP A 1 82 ? -8.412 -0.294 25.685 1.00 92.38 82 ASP A N 1
ATOM 660 C CA . ASP A 1 82 ? -8.451 1.068 26.203 1.00 92.38 82 ASP A CA 1
ATOM 661 C C . ASP A 1 82 ? -9.669 1.290 27.125 1.00 92.38 82 ASP A C 1
ATOM 663 O O . ASP A 1 82 ? -10.795 0.839 26.886 1.00 92.38 82 ASP A O 1
ATOM 667 N N . SER A 1 83 ? -9.424 2.021 28.208 1.00 92.06 83 SER A N 1
ATOM 668 C CA . SER A 1 83 ? -10.395 2.427 29.221 1.00 92.06 83 SER A CA 1
ATOM 669 C C . SER A 1 83 ? -11.640 3.107 28.635 1.00 92.06 83 SER A C 1
ATOM 671 O O . SER A 1 83 ? -12.759 2.855 29.101 1.00 92.06 83 SER A O 1
ATOM 673 N N . SER A 1 84 ? -11.462 3.915 27.585 1.00 93.56 84 SER A N 1
ATOM 674 C CA . SER A 1 84 ? -12.537 4.633 26.895 1.00 93.56 84 SER A CA 1
ATOM 675 C C . SER A 1 84 ? -13.508 3.661 26.207 1.00 93.56 84 SER A C 1
ATOM 677 O O . SER A 1 84 ? -14.722 3.701 26.438 1.00 93.56 84 SER A O 1
ATOM 679 N N . VAL A 1 85 ? -12.965 2.707 25.444 1.00 94.31 85 VAL A N 1
ATOM 680 C CA . VAL A 1 85 ? -13.719 1.679 24.714 1.00 94.31 85 VAL A CA 1
ATOM 681 C C . VAL A 1 85 ? -14.422 0.743 25.691 1.00 94.31 85 VAL A C 1
ATOM 683 O O . VAL A 1 85 ? -15.616 0.472 25.537 1.00 94.31 85 VAL A O 1
ATOM 686 N N . ARG A 1 86 ? -13.734 0.343 26.767 1.00 94.81 86 ARG A N 1
ATOM 687 C CA . ARG A 1 86 ? -14.308 -0.491 27.830 1.00 94.81 86 ARG A CA 1
ATOM 688 C C . ARG A 1 86 ? -15.528 0.165 28.477 1.00 94.81 86 ARG A C 1
ATOM 690 O O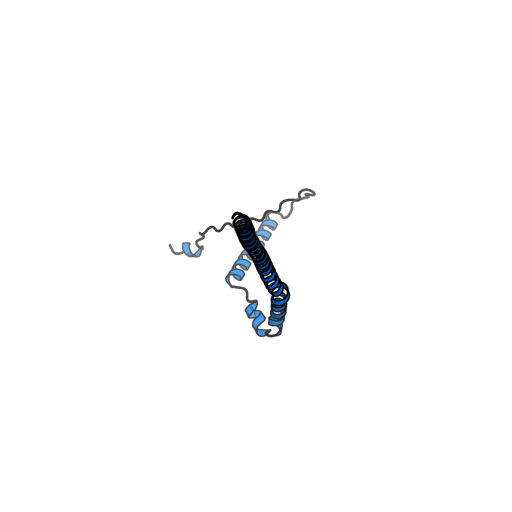 . ARG A 1 86 ? -16.536 -0.501 28.723 1.00 94.81 86 ARG A O 1
ATOM 697 N N . THR A 1 87 ? -15.450 1.463 28.761 1.00 95.25 87 THR A N 1
ATOM 698 C CA . THR A 1 87 ? -16.546 2.222 29.381 1.00 95.25 87 THR A CA 1
ATOM 699 C C . THR A 1 87 ? -17.727 2.357 28.428 1.00 95.25 87 THR A C 1
ATOM 701 O O . THR A 1 87 ? -18.856 2.029 28.800 1.00 95.25 87 THR A O 1
ATOM 704 N N . ARG A 1 88 ? -17.466 2.730 27.170 1.00 96.19 88 ARG A N 1
ATOM 705 C CA . ARG A 1 88 ? -18.496 2.816 26.128 1.00 96.19 88 ARG A CA 1
ATOM 706 C C . ARG A 1 88 ? -19.201 1.475 25.911 1.00 96.19 88 ARG A C 1
ATOM 708 O O . ARG A 1 88 ? -20.427 1.428 25.847 1.00 96.19 88 ARG A O 1
ATOM 715 N N . ARG A 1 89 ? -18.451 0.368 25.864 1.00 95.69 89 ARG A N 1
ATOM 716 C CA . ARG A 1 89 ? -19.007 -0.990 25.755 1.00 95.69 89 ARG A CA 1
ATOM 717 C C . ARG A 1 89 ? -19.952 -1.304 26.914 1.00 95.69 89 ARG A C 1
ATOM 719 O O . ARG A 1 89 ? -21.047 -1.803 26.678 1.00 95.69 89 ARG A O 1
ATOM 726 N N . LYS A 1 90 ? -19.561 -0.990 28.155 1.00 96.69 90 LYS A N 1
ATOM 727 C CA . LYS A 1 90 ? -20.416 -1.197 29.337 1.00 96.69 90 LYS A CA 1
ATOM 728 C C . LYS A 1 90 ? -21.700 -0.376 29.268 1.00 96.69 90 LYS A C 1
ATOM 730 O O . LYS A 1 90 ? -22.762 -0.912 29.564 1.00 96.69 90 LYS A O 1
ATOM 735 N N . GLN A 1 91 ? -21.618 0.889 28.860 1.00 96.62 91 GLN A N 1
ATOM 736 C CA . GLN A 1 91 ? -22.798 1.740 28.698 1.00 96.62 91 GLN A CA 1
ATOM 737 C C . GLN A 1 91 ? -23.761 1.151 27.664 1.00 96.62 91 GLN A C 1
ATOM 739 O O . GLN A 1 91 ? -24.934 0.954 27.973 1.00 96.62 91 GLN A O 1
ATOM 744 N N . LEU A 1 92 ? -23.260 0.784 26.480 1.00 96.56 92 LEU A N 1
ATOM 745 C CA . LEU A 1 92 ? -24.066 0.162 25.425 1.00 96.56 92 LEU A CA 1
ATOM 746 C C . LEU A 1 92 ? -24.701 -1.153 25.885 1.00 96.56 92 LEU A C 1
ATOM 748 O O . LEU 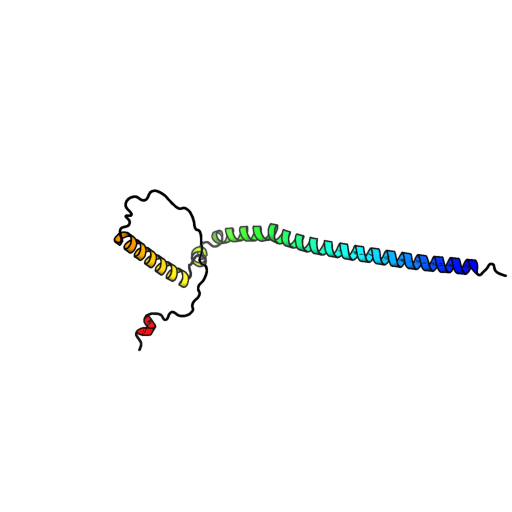A 1 92 ? -25.886 -1.373 25.649 1.00 96.56 92 LEU A O 1
ATOM 752 N N . GLN A 1 93 ? -23.950 -1.992 26.597 1.00 96.94 93 GLN A N 1
ATOM 753 C CA . GLN A 1 93 ? -24.459 -3.242 27.156 1.00 96.94 93 GLN A CA 1
ATOM 754 C C . GLN A 1 93 ? -25.597 -2.991 28.158 1.00 96.94 93 GLN A C 1
ATOM 756 O O . GLN A 1 93 ? -26.654 -3.611 28.065 1.00 96.94 93 GLN A O 1
ATOM 761 N N . GLN A 1 94 ? -25.436 -2.016 29.056 1.00 96.94 94 GLN A N 1
ATOM 762 C CA . GLN A 1 94 ? -26.497 -1.612 29.982 1.00 96.94 94 GLN A CA 1
ATOM 763 C C . GLN A 1 94 ? -27.714 -1.040 29.252 1.00 96.94 94 GLN A C 1
ATOM 765 O O . GLN A 1 94 ? -28.849 -1.280 29.663 1.00 96.94 94 GLN A O 1
ATOM 770 N N . THR A 1 95 ? -27.498 -0.276 28.178 1.00 96.19 95 THR A N 1
ATOM 771 C CA . THR A 1 95 ? -28.608 0.281 27.394 1.00 96.19 95 THR A CA 1
ATOM 772 C C . THR A 1 95 ? -29.371 -0.843 26.705 1.00 96.19 95 THR A C 1
ATOM 774 O O . THR A 1 95 ? -30.589 -0.908 26.832 1.00 96.19 95 THR A O 1
ATOM 777 N N . LYS A 1 96 ? -28.663 -1.782 26.067 1.00 96.62 96 LYS A N 1
ATOM 778 C CA . LYS A 1 96 ? -29.243 -2.978 25.450 1.00 96.62 96 LYS A CA 1
ATOM 779 C C . LYS A 1 96 ? -30.095 -3.769 26.443 1.00 96.62 96 LYS A C 1
ATOM 781 O O . LYS A 1 96 ? -31.254 -4.041 26.157 1.00 96.62 96 LYS A O 1
ATOM 786 N N . GLU A 1 97 ? -29.564 -4.070 27.625 1.00 96.19 97 GLU A N 1
ATOM 787 C CA . GLU A 1 97 ? -30.296 -4.812 28.661 1.00 96.19 97 GLU A CA 1
ATOM 788 C C . GLU A 1 97 ? -31.557 -4.076 29.135 1.00 96.19 97 GLU A C 1
ATOM 790 O O . GLU A 1 97 ? -32.580 -4.699 29.426 1.00 96.19 97 GLU A O 1
ATOM 795 N N . ARG A 1 98 ? -31.515 -2.740 29.218 1.00 94.50 98 ARG A N 1
ATOM 796 C CA . ARG A 1 98 ? -32.703 -1.930 29.529 1.00 94.50 98 ARG A CA 1
ATOM 797 C C . ARG A 1 98 ? -33.731 -2.009 28.406 1.00 94.50 98 ARG A C 1
ATOM 799 O O . ARG A 1 98 ? -34.907 -2.209 28.696 1.00 94.50 98 ARG A O 1
ATOM 806 N N . LEU A 1 99 ? -33.299 -1.886 27.152 1.00 92.38 99 LEU A N 1
ATOM 807 C CA . LEU A 1 99 ? -34.181 -1.983 25.990 1.00 92.38 99 LEU A CA 1
ATOM 808 C C . LEU A 1 99 ? -34.836 -3.365 25.892 1.00 92.38 99 LEU A C 1
ATOM 810 O O . LEU A 1 99 ? -36.037 -3.438 25.659 1.00 92.38 99 LEU A O 1
ATOM 814 N N . GLU A 1 100 ? -34.096 -4.448 26.130 1.00 93.94 100 GLU A N 1
ATOM 815 C CA . GLU A 1 100 ? -34.642 -5.813 26.136 1.00 93.94 100 GLU A CA 1
ATOM 816 C C . GLU A 1 100 ? -35.716 -5.994 27.217 1.00 93.94 100 GLU A C 1
ATOM 818 O O . GLU A 1 100 ? -36.768 -6.579 26.960 1.00 93.94 100 GLU A O 1
ATOM 823 N N . LYS A 1 101 ? -35.501 -5.434 28.413 1.00 91.81 101 LYS A N 1
ATOM 824 C CA . LYS A 1 101 ? -36.511 -5.439 29.484 1.00 91.81 101 LYS A CA 1
ATOM 825 C C . LYS A 1 101 ? -37.750 -4.637 29.101 1.00 91.81 101 LYS A C 1
ATOM 827 O O . LYS A 1 101 ? -38.863 -5.108 29.306 1.00 91.81 101 LYS A O 1
ATOM 832 N N . VAL A 1 102 ? -37.566 -3.445 28.535 1.00 91.25 102 VAL A N 1
ATOM 833 C CA . VAL A 1 102 ? -38.667 -2.598 28.055 1.00 91.25 102 VAL A CA 1
ATOM 834 C C . VAL A 1 102 ? -39.459 -3.324 26.968 1.00 91.25 102 VAL A C 1
ATOM 836 O O . VAL A 1 102 ? -40.680 -3.392 27.056 1.00 91.25 102 VAL A O 1
ATOM 839 N N . TYR A 1 103 ? -38.780 -3.945 26.005 1.00 88.62 103 TYR A N 1
ATOM 840 C CA . TYR A 1 103 ? -39.400 -4.748 24.953 1.00 88.62 103 TYR A CA 1
ATOM 841 C C . TYR A 1 103 ? -40.201 -5.933 25.512 1.00 88.62 103 TYR A C 1
ATOM 843 O O . TYR A 1 103 ? -41.331 -6.170 25.092 1.00 88.62 103 TYR A O 1
ATOM 851 N N . ALA A 1 104 ? -39.663 -6.644 26.506 1.00 88.88 104 ALA A N 1
ATOM 852 C CA . ALA A 1 104 ? -40.383 -7.722 27.178 1.00 88.88 104 ALA A CA 1
ATOM 853 C C . ALA A 1 104 ? -41.643 -7.219 27.912 1.00 88.88 104 ALA A C 1
ATOM 855 O O . ALA A 1 104 ? -42.681 -7.877 27.858 1.00 88.88 104 ALA A O 1
ATOM 856 N N . ILE A 1 105 ? -41.576 -6.044 28.554 1.00 86.12 105 ILE A N 1
ATOM 857 C CA . ILE A 1 105 ? -42.704 -5.412 29.268 1.00 86.12 105 ILE A CA 1
ATOM 858 C C . ILE A 1 105 ? -43.779 -4.899 28.303 1.00 86.12 105 ILE A C 1
ATOM 860 O O . ILE A 1 105 ? -44.965 -5.076 28.567 1.00 86.12 105 ILE A O 1
ATOM 864 N N . LEU A 1 106 ? -43.384 -4.307 27.171 1.00 82.19 106 LEU A N 1
ATOM 865 C CA . LEU A 1 106 ? -44.293 -3.871 26.098 1.00 82.19 106 LEU A CA 1
ATOM 866 C C . LEU A 1 106 ? -44.973 -5.042 25.370 1.00 82.19 106 LEU A C 1
ATOM 868 O O . LEU A 1 106 ? -45.764 -4.817 24.458 1.00 82.19 106 LEU A O 1
ATOM 872 N N . GLY A 1 107 ? -44.705 -6.275 25.808 1.00 63.59 107 GLY A N 1
ATOM 873 C CA . GLY A 1 107 ? -45.279 -7.490 25.271 1.00 63.59 107 GLY A CA 1
ATOM 874 C C . GLY A 1 107 ? -44.578 -7.866 23.980 1.00 63.59 107 GLY A C 1
ATOM 875 O O . GLY A 1 107 ? -45.075 -7.548 22.905 1.00 63.59 107 GLY A O 1
ATOM 876 N N . GLY A 1 108 ? -43.454 -8.586 24.081 1.00 57.75 108 GLY A N 1
ATOM 877 C CA . GLY A 1 108 ? -42.814 -9.317 22.975 1.00 57.75 108 GLY A CA 1
ATOM 878 C C . GLY A 1 108 ? -43.748 -10.387 22.387 1.00 57.75 108 GLY A C 1
ATOM 879 O O . GLY A 1 108 ? -43.514 -11.584 22.506 1.00 57.75 108 GLY A O 1
ATOM 880 N N . GLY A 1 109 ? -44.852 -9.930 21.814 1.00 49.12 109 GLY A N 1
ATOM 881 C CA . GLY A 1 109 ? -46.095 -10.643 21.600 1.00 49.12 109 GLY A CA 1
ATOM 882 C C . GLY A 1 109 ? -46.957 -9.858 20.623 1.00 49.12 109 GLY A C 1
ATOM 883 O O . GLY A 1 109 ? -48.076 -9.459 20.930 1.00 49.12 109 GLY A O 1
ATOM 884 N N . GLY A 1 110 ? -46.446 -9.673 19.408 1.00 44.03 110 GLY A N 1
ATOM 885 C CA . GLY A 1 110 ? -47.339 -9.643 18.262 1.00 44.03 110 GLY A CA 1
ATOM 886 C C . GLY A 1 110 ? -47.904 -11.049 18.093 1.00 44.03 110 GLY A C 1
ATOM 887 O O . GLY A 1 110 ? -47.222 -11.939 17.590 1.00 44.03 110 GLY A O 1
ATOM 888 N N . VAL A 1 111 ? -49.136 -11.260 18.551 1.00 50.97 111 VAL A N 1
ATOM 889 C CA . VAL A 1 111 ? -50.017 -12.317 18.043 1.00 50.97 111 VAL A CA 1
ATOM 890 C C . VAL A 1 111 ? -49.844 -12.386 16.518 1.00 50.97 111 VAL A C 1
ATOM 892 O O . VAL A 1 111 ? -50.038 -11.367 15.870 1.00 50.97 111 VAL A O 1
ATOM 895 N N . ASN A 1 112 ? -49.455 -13.542 15.964 1.00 44.97 112 ASN A N 1
ATOM 896 C CA . ASN A 1 112 ? -49.489 -13.873 14.528 1.00 44.97 112 ASN A CA 1
ATOM 897 C C . ASN A 1 112 ? -49.316 -12.695 13.537 1.00 44.97 112 ASN A C 1
ATOM 899 O O . ASN A 1 112 ? -50.305 -12.142 13.063 1.00 44.97 112 ASN A O 1
ATOM 903 N N . LEU A 1 113 ? -48.091 -12.410 13.087 1.00 41.41 113 LEU A N 1
ATOM 904 C CA . LEU A 1 113 ? -47.883 -11.816 11.760 1.00 41.41 113 LEU A CA 1
ATOM 905 C C . LEU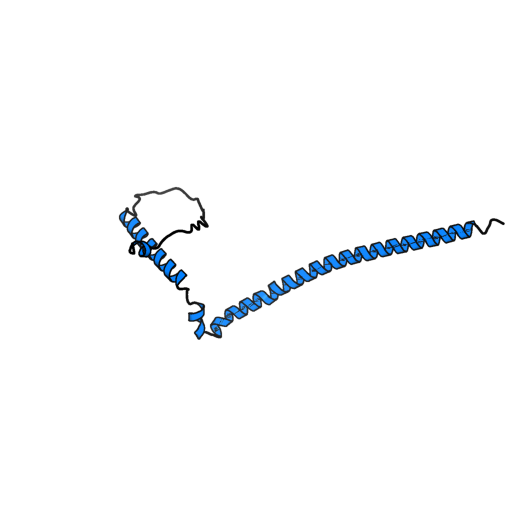 A 1 113 ? -46.879 -12.649 10.966 1.00 41.41 113 LEU A C 1
ATOM 907 O O . LEU A 1 113 ? -45.681 -12.390 10.901 1.00 41.41 113 LEU A O 1
ATOM 911 N N . THR A 1 114 ? -47.415 -13.688 10.335 1.00 45.25 114 THR A N 1
ATOM 912 C CA . THR A 1 114 ? -46.890 -14.164 9.063 1.00 45.25 114 THR A CA 1
ATOM 913 C C . THR A 1 114 ? -46.904 -13.018 8.050 1.00 45.25 114 THR A C 1
ATOM 915 O O . THR A 1 114 ? -47.917 -12.336 7.916 1.00 45.25 114 THR A O 1
ATOM 918 N N . SER A 1 115 ? -45.827 -12.937 7.269 1.00 44.91 115 SER A N 1
ATOM 919 C CA . SER A 1 115 ? -45.667 -12.244 5.980 1.00 44.91 115 SER A CA 1
ATOM 920 C C . SER A 1 115 ? -45.313 -10.748 5.965 1.00 44.91 115 SER A C 1
ATOM 922 O O . SER A 1 115 ? -46.030 -9.909 6.493 1.00 44.91 115 SER A O 1
ATOM 924 N N . SER A 1 116 ? -44.257 -10.472 5.181 1.00 37.53 116 SER A N 1
ATOM 925 C CA . SER A 1 116 ? -43.862 -9.184 4.583 1.00 37.53 116 SER A CA 1
ATOM 926 C C . SER A 1 116 ? -43.175 -8.195 5.537 1.00 37.53 116 SER A C 1
ATOM 928 O O . SER A 1 116 ? -43.726 -7.858 6.569 1.00 37.53 116 SER A O 1
ATOM 930 N N . SER A 1 117 ? -41.970 -7.670 5.315 1.00 37.00 117 SER A N 1
ATOM 931 C CA . SER A 1 117 ? -41.107 -7.525 4.134 1.00 37.00 117 SER A CA 1
ATOM 932 C C . SER A 1 117 ? -39.662 -7.415 4.665 1.00 37.00 117 SER A C 1
ATOM 934 O O . SER A 1 117 ? -39.434 -6.806 5.703 1.00 37.00 117 SER A O 1
ATOM 936 N N . LYS A 1 118 ? -38.693 -8.195 4.177 1.00 44.97 118 LYS A N 1
ATOM 937 C CA . LYS A 1 118 ? -37.666 -7.765 3.204 1.00 44.97 118 LYS A CA 1
ATOM 938 C C . LYS A 1 118 ? -37.528 -6.247 2.992 1.00 44.97 118 LYS A C 1
ATOM 940 O O . LYS A 1 118 ? -38.508 -5.591 2.671 1.00 44.97 118 LYS A O 1
ATOM 945 N N . ASP A 1 119 ? -36.273 -5.797 3.060 1.00 44.47 119 ASP A N 1
ATOM 946 C CA . ASP A 1 119 ? -35.755 -4.462 2.717 1.00 44.47 119 ASP A CA 1
ATOM 947 C C . ASP A 1 119 ? -36.054 -3.405 3.808 1.00 44.47 119 ASP A C 1
ATOM 949 O O . ASP A 1 119 ? -37.188 -3.240 4.227 1.00 44.47 119 ASP A O 1
ATOM 953 N N . MET A 1 120 ? -35.097 -2.689 4.405 1.00 40.53 120 MET A N 1
ATOM 954 C CA . MET A 1 120 ? -33.940 -2.031 3.805 1.00 40.53 120 MET A CA 1
ATOM 955 C C . MET A 1 120 ? -32.723 -1.993 4.746 1.00 40.53 120 MET A C 1
ATOM 957 O O . MET A 1 120 ? -32.833 -1.786 5.952 1.00 40.53 120 MET A O 1
ATOM 961 N N . VAL A 1 121 ? -31.556 -2.177 4.131 1.00 50.22 121 VAL A N 1
ATOM 962 C CA . VAL A 1 121 ? -30.242 -1.735 4.605 1.00 50.22 121 VAL A CA 1
ATOM 963 C C . VAL A 1 121 ? -30.226 -0.210 4.565 1.00 50.22 121 VAL A C 1
ATOM 965 O O . VAL A 1 121 ? -30.461 0.338 3.496 1.00 50.22 121 VAL A O 1
ATOM 968 N N . GLU A 1 122 ? -29.903 0.453 5.673 1.00 40.34 122 GLU A N 1
ATOM 969 C CA . GLU A 1 122 ? -29.291 1.784 5.646 1.00 40.34 122 GLU A CA 1
ATOM 970 C C . GLU A 1 122 ? -28.557 2.044 6.968 1.00 40.34 122 GLU A C 1
ATOM 972 O O . GLU A 1 122 ? -29.146 2.127 8.045 1.00 40.34 122 GLU A O 1
ATOM 977 N N . ASP A 1 123 ? -27.234 2.091 6.853 1.00 49.34 123 ASP A N 1
ATOM 978 C CA . ASP A 1 123 ? -26.292 2.614 7.838 1.00 49.34 123 ASP A CA 1
ATOM 979 C C . ASP A 1 123 ? -26.510 4.134 7.959 1.00 49.34 123 ASP A C 1
ATOM 981 O O . ASP A 1 123 ? -26.486 4.813 6.928 1.00 49.34 123 ASP A O 1
ATOM 985 N N . PRO A 1 124 ? -26.620 4.717 9.164 1.00 45.44 124 PRO A N 1
ATOM 986 C CA . PRO A 1 124 ? -26.298 6.117 9.355 1.00 45.44 124 PRO A CA 1
ATOM 987 C C . PRO A 1 124 ? -24.989 6.227 10.136 1.00 45.44 124 PRO A C 1
ATOM 989 O O . PRO A 1 124 ? -24.930 6.171 11.367 1.00 45.44 124 PRO A O 1
ATOM 992 N N . MET A 1 125 ? -23.934 6.402 9.350 1.00 40.97 125 MET A N 1
ATOM 993 C CA . MET A 1 125 ? -22.685 7.038 9.734 1.00 40.97 125 MET A CA 1
ATOM 994 C C . MET A 1 125 ? -22.963 8.489 10.179 1.00 40.97 125 MET A C 1
ATOM 996 O O . MET A 1 125 ? -23.717 9.201 9.528 1.00 40.97 125 MET A O 1
ATOM 1000 N N . GLU A 1 126 ? -22.316 8.894 11.275 1.00 45.91 126 GLU A N 1
ATOM 1001 C CA . GLU A 1 126 ? -22.025 10.276 11.700 1.00 45.91 126 GLU A CA 1
ATOM 1002 C C . GLU A 1 126 ? -23.178 11.279 11.912 1.00 45.91 126 GLU A C 1
ATOM 1004 O O . GLU A 1 126 ? -23.639 11.953 10.999 1.00 45.91 126 GLU A O 1
ATOM 1009 N N . ILE A 1 127 ? -23.464 11.552 13.193 1.00 38.22 127 ILE A N 1
ATOM 1010 C CA . ILE A 1 127 ? -23.618 12.934 13.673 1.00 38.22 127 ILE A CA 1
ATOM 1011 C C . ILE A 1 127 ? -22.697 13.098 14.886 1.00 38.22 127 ILE A C 1
ATOM 1013 O O . ILE A 1 127 ? -22.979 12.617 15.984 1.00 38.22 127 ILE A O 1
ATOM 1017 N N . ILE A 1 128 ? -21.558 13.749 14.657 1.00 47.62 128 ILE A N 1
ATOM 1018 C CA . ILE A 1 128 ? -20.809 14.448 15.698 1.00 47.62 128 ILE A CA 1
ATOM 1019 C C . ILE A 1 128 ? -21.621 15.710 15.982 1.00 47.62 128 ILE A C 1
ATOM 1021 O O . ILE A 1 128 ? -21.684 16.589 15.126 1.00 47.62 128 ILE A O 1
ATOM 1025 N N . ASP A 1 129 ? -22.228 15.804 17.163 1.00 35.88 129 ASP A N 1
ATOM 1026 C CA . ASP A 1 129 ? -22.589 17.101 17.723 1.00 35.88 129 ASP A CA 1
ATOM 1027 C C . ASP A 1 129 ? -21.923 17.270 19.088 1.00 35.88 129 ASP A C 1
ATOM 1029 O O . ASP A 1 129 ? -21.937 16.394 19.956 1.00 35.88 129 ASP A O 1
ATOM 1033 N N . SER A 1 130 ? -21.239 18.398 19.203 1.00 51.09 130 SER A N 1
ATOM 1034 C CA . SER A 1 130 ? -20.286 18.738 20.244 1.00 51.09 130 SER A CA 1
ATOM 1035 C C . SER A 1 130 ? -20.999 19.527 21.332 1.00 51.09 130 SER A C 1
ATOM 1037 O O . SER A 1 130 ? -20.799 20.729 21.420 1.00 51.09 130 SER A O 1
ATOM 1039 N N . SER A 1 131 ? -21.842 18.894 22.150 1.00 51.25 131 SER A N 1
ATOM 1040 C CA . SER A 1 131 ? -22.258 19.465 23.442 1.00 51.25 131 SER A CA 1
ATOM 1041 C C . SER A 1 131 ? -23.089 18.464 24.247 1.00 51.25 131 SER A C 1
ATOM 1043 O O . SER A 1 131 ? -24.291 18.321 24.041 1.00 51.25 131 SER A O 1
ATOM 1045 N N . SER A 1 132 ? -22.474 17.771 25.203 1.00 42.09 132 SER A N 1
ATOM 1046 C CA . SER A 1 132 ? -23.232 17.170 26.302 1.00 42.09 132 SER A CA 1
ATOM 1047 C C . SER A 1 132 ? -22.449 17.364 27.592 1.00 42.09 132 SER A C 1
ATOM 1049 O O . SER A 1 132 ? -21.514 16.613 27.879 1.00 42.09 132 SER A O 1
ATOM 1051 N N . MET A 1 133 ? -22.804 18.405 28.346 1.00 52.50 133 MET A N 1
ATOM 1052 C CA . MET A 1 133 ? -22.389 18.537 29.741 1.00 52.50 133 MET A CA 1
ATOM 1053 C C . MET A 1 133 ? -22.805 17.268 30.490 1.00 52.50 133 MET A C 1
ATOM 1055 O O . MET A 1 133 ? -23.927 16.779 30.331 1.00 52.50 133 MET A O 1
ATOM 1059 N N . THR A 1 134 ? -21.885 16.692 31.259 1.00 59.50 134 THR A N 1
ATOM 1060 C CA . THR A 1 134 ? -22.194 15.547 32.115 1.00 59.50 134 THR A CA 1
ATOM 1061 C C . THR A 1 134 ? -23.068 16.013 33.277 1.00 59.50 134 THR A C 1
ATOM 1063 O O . THR A 1 134 ? -22.957 17.145 33.743 1.00 59.50 134 THR A O 1
ATOM 1066 N N . LEU A 1 135 ? -23.948 15.129 33.755 1.00 41.88 135 LEU A N 1
ATOM 1067 C CA . LEU A 1 135 ? -24.904 15.393 34.842 1.00 41.88 135 LEU A CA 1
ATOM 1068 C C . LEU A 1 135 ? -24.223 15.879 36.143 1.00 41.88 135 LEU A C 1
ATOM 1070 O O . LEU A 1 135 ? -24.852 16.525 36.968 1.00 41.88 135 LEU A O 1
ATOM 1074 N N . GLU A 1 136 ? -22.919 15.626 36.278 1.00 56.62 136 GLU A N 1
ATOM 1075 C CA . GLU A 1 136 ? -22.054 16.072 37.377 1.00 56.62 136 GLU A CA 1
ATOM 1076 C C . GLU A 1 136 ? -21.777 17.589 37.370 1.00 56.62 136 GLU A C 1
ATOM 1078 O O . GLU A 1 136 ? -21.432 18.147 38.405 1.00 56.62 136 GLU A O 1
ATOM 1083 N N . GLN A 1 137 ? -21.944 18.279 36.235 1.00 58.97 137 GLN A N 1
ATOM 1084 C CA . GLN A 1 137 ? -21.717 19.729 36.128 1.00 58.97 137 GLN A CA 1
ATOM 1085 C C . GLN A 1 137 ? -22.942 20.575 36.518 1.00 58.97 137 GLN A C 1
ATOM 1087 O O . GLN A 1 137 ? -22.811 21.785 36.660 1.00 58.97 137 GLN A O 1
ATOM 1092 N N . LEU A 1 138 ? -24.113 19.958 36.719 1.00 49.31 138 LEU A N 1
ATOM 1093 C CA . LEU A 1 138 ? -25.351 20.628 37.151 1.00 49.31 138 LEU A CA 1
ATOM 1094 C C . LEU A 1 138 ? -25.567 20.601 38.674 1.00 49.31 138 LEU A C 1
ATOM 1096 O O . LEU A 1 138 ? -26.440 21.302 39.169 1.00 49.31 138 LEU A O 1
ATOM 1100 N N . GLU A 1 139 ? -24.787 19.817 39.422 1.00 54.41 139 GLU A N 1
ATOM 1101 C CA . GLU A 1 139 ? -24.882 19.739 40.892 1.00 54.41 139 GLU A CA 1
ATOM 1102 C C . GLU A 1 139 ? -23.970 20.747 41.624 1.00 54.41 139 GLU A C 1
ATOM 1104 O O . GLU A 1 139 ? -23.889 20.718 42.851 1.00 54.41 139 GLU A O 1
ATOM 1109 N N . GLN A 1 140 ? -23.275 21.636 40.900 1.00 51.62 140 GLN A N 1
ATOM 1110 C CA . GLN A 1 140 ? -22.354 22.633 41.474 1.00 51.62 140 GLN A CA 1
ATOM 1111 C C . GLN A 1 140 ? -22.763 24.106 41.273 1.00 51.62 140 GLN A C 1
ATOM 1113 O O . GLN A 1 140 ? -21.954 24.984 41.574 1.00 51.62 140 GLN A O 1
ATOM 1118 N N . GLU A 1 141 ? -23.999 24.393 40.847 1.00 44.94 141 GLU A N 1
ATOM 1119 C CA . GLU A 1 141 ? -24.611 25.732 40.994 1.00 44.94 141 GLU A CA 1
ATOM 1120 C C . GLU A 1 141 ? -25.644 25.773 42.126 1.00 44.94 141 GLU A C 1
ATOM 1122 O O . GLU A 1 141 ? -26.504 24.864 42.192 1.00 44.94 141 GLU A O 1
#

Organism: NCBI:txid392033